Protein AF-A0A7S0IPC8-F1 (afdb_monomer_lite)

Organism: NCBI:txid127549

pLDDT: mean 80.24, std 12.37, range [46.34, 93.12]

Structure (mmCIF, N/CA/C/O backbone):
data_AF-A0A7S0IPC8-F1
#
_entry.id   AF-A0A7S0IPC8-F1
#
loop_
_atom_site.group_PDB
_atom_site.id
_atom_site.type_symbol
_atom_site.label_atom_id
_atom_site.label_alt_id
_atom_site.label_comp_id
_atom_site.label_asym_id
_atom_site.label_entity_id
_atom_site.label_seq_id
_atom_site.pdbx_PDB_ins_code
_atom_site.Cartn_x
_atom_site.Cartn_y
_atom_site.Cartn_z
_atom_site.occupancy
_atom_site.B_iso_or_equiv
_atom_site.auth_seq_id
_atom_site.auth_comp_id
_atom_site.auth_asym_id
_atom_site.auth_atom_id
_atom_site.pdbx_PDB_model_num
ATOM 1 N N . ALA A 1 1 ? 6.820 30.670 -29.527 1.00 46.34 1 ALA A N 1
ATOM 2 C CA . ALA A 1 1 ? 6.120 30.563 -28.233 1.00 46.34 1 ALA A CA 1
ATOM 3 C C . ALA A 1 1 ? 6.178 29.102 -27.793 1.00 46.34 1 ALA A C 1
ATOM 5 O O . ALA A 1 1 ? 5.377 28.301 -28.249 1.00 46.34 1 ALA A O 1
ATOM 6 N N . ASP A 1 2 ? 7.200 28.729 -27.019 1.00 53.38 2 ASP A N 1
ATOM 7 C CA . ASP A 1 2 ? 7.445 27.337 -26.606 1.00 53.38 2 ASP A CA 1
ATOM 8 C C . ASP A 1 2 ? 6.674 27.081 -25.301 1.00 53.38 2 ASP A C 1
ATOM 10 O O . ASP A 1 2 ? 7.176 27.299 -24.196 1.00 53.38 2 ASP A O 1
ATOM 14 N N . LEU A 1 3 ? 5.404 26.695 -25.428 1.00 59.28 3 LEU A N 1
ATOM 15 C CA . LEU A 1 3 ? 4.568 26.238 -24.315 1.00 59.28 3 LEU A CA 1
ATOM 16 C C . LEU A 1 3 ? 5.035 24.846 -23.878 1.00 59.28 3 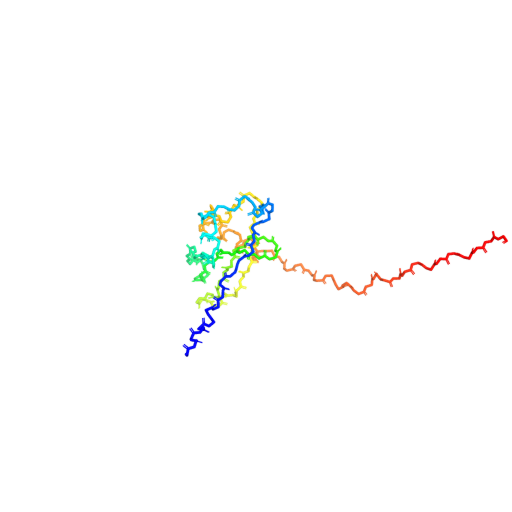LEU A C 1
ATOM 18 O O . LEU A 1 3 ? 4.381 23.832 -24.097 1.00 59.28 3 LEU A O 1
ATOM 22 N N . ARG A 1 4 ? 6.198 24.795 -23.229 1.00 62.81 4 ARG A N 1
ATOM 23 C CA . ARG A 1 4 ? 6.575 23.658 -22.391 1.00 62.81 4 ARG A CA 1
ATOM 24 C C . ARG A 1 4 ? 5.766 23.760 -21.110 1.00 62.81 4 ARG A C 1
ATOM 26 O O . ARG A 1 4 ? 6.288 24.177 -20.076 1.00 62.81 4 ARG A O 1
ATOM 33 N N . GLU A 1 5 ? 4.488 23.398 -21.176 1.00 67.56 5 GLU A N 1
ATOM 34 C CA . GLU A 1 5 ? 3.756 23.023 -19.973 1.00 67.56 5 GLU A CA 1
ATOM 35 C C . GLU A 1 5 ? 4.599 21.968 -19.259 1.00 67.56 5 GLU A C 1
ATOM 37 O O . GLU A 1 5 ? 4.846 20.870 -19.764 1.00 67.56 5 GLU A O 1
ATOM 42 N N . ARG A 1 6 ? 5.145 22.334 -18.098 1.00 69.56 6 ARG A N 1
ATOM 43 C CA . ARG A 1 6 ? 5.910 21.413 -17.265 1.00 69.56 6 ARG A CA 1
ATOM 44 C C . ARG A 1 6 ? 4.922 20.435 -16.651 1.00 69.56 6 ARG A C 1
ATOM 46 O O . ARG A 1 6 ? 4.537 20.598 -15.499 1.00 69.56 6 ARG A O 1
ATOM 53 N N . VAL A 1 7 ? 4.520 19.423 -17.417 1.00 75.19 7 VAL A N 1
ATOM 54 C CA . VAL A 1 7 ? 3.701 18.331 -16.898 1.00 75.19 7 VAL A CA 1
ATOM 55 C C . VAL A 1 7 ? 4.490 17.680 -15.756 1.00 75.19 7 VAL A C 1
ATOM 57 O O . VAL A 1 7 ? 5.607 17.189 -15.981 1.00 75.19 7 VAL A O 1
ATOM 60 N N . PRO A 1 8 ? 3.974 17.705 -14.515 1.00 77.25 8 PRO A N 1
ATOM 61 C CA . PRO A 1 8 ? 4.661 17.102 -13.389 1.00 77.25 8 PRO A CA 1
ATOM 62 C C . PRO A 1 8 ? 4.817 15.602 -13.647 1.00 77.25 8 PRO A C 1
ATOM 64 O O . PRO A 1 8 ? 3.847 14.867 -13.838 1.00 77.25 8 PRO A O 1
ATOM 67 N N . ARG A 1 9 ? 6.070 15.140 -13.685 1.00 82.38 9 ARG A N 1
ATOM 68 C CA . ARG A 1 9 ? 6.386 13.738 -13.967 1.00 82.38 9 ARG A CA 1
ATOM 69 C C . ARG A 1 9 ? 5.944 12.881 -12.787 1.00 82.38 9 ARG A C 1
ATOM 71 O O . ARG A 1 9 ? 6.492 13.014 -11.692 1.00 82.38 9 ARG A O 1
ATOM 78 N N . LYS A 1 10 ? 5.000 11.968 -13.016 1.00 84.56 10 LYS A N 1
ATOM 79 C CA . LYS A 1 10 ? 4.648 10.937 -12.035 1.00 84.56 10 LYS A CA 1
ATOM 80 C C . LYS A 1 10 ? 5.844 10.000 -11.870 1.00 84.56 10 LYS A C 1
ATOM 82 O O . LYS A 1 10 ? 6.401 9.519 -12.851 1.00 84.56 10 LYS A O 1
ATOM 87 N N . ARG A 1 11 ? 6.266 9.784 -10.626 1.00 88.38 11 ARG A N 1
ATOM 88 C CA . ARG A 1 11 ? 7.387 8.906 -10.276 1.00 88.38 11 ARG A CA 1
ATOM 89 C C . ARG A 1 11 ? 6.962 7.982 -9.157 1.00 88.38 11 ARG A C 1
ATOM 91 O O . ARG A 1 11 ? 6.242 8.400 -8.249 1.00 88.38 11 ARG A O 1
ATOM 98 N N . LYS A 1 12 ? 7.432 6.744 -9.219 1.00 88.81 12 LYS A N 1
ATOM 99 C CA . LYS A 1 12 ? 7.210 5.731 -8.193 1.00 88.81 12 LYS A CA 1
ATOM 100 C C . LYS A 1 12 ? 8.513 4.979 -7.950 1.00 88.81 12 LYS A C 1
ATOM 102 O O . LYS A 1 12 ? 9.287 4.826 -8.895 1.00 88.81 12 LYS A O 1
ATOM 107 N N . PRO A 1 13 ? 8.792 4.585 -6.699 1.00 87.31 13 PRO A N 1
ATOM 108 C CA . PRO A 1 13 ? 9.952 3.759 -6.409 1.00 87.31 13 PRO A CA 1
ATOM 109 C C . PRO A 1 13 ? 9.782 2.376 -7.046 1.00 87.31 13 PRO A C 1
ATOM 111 O O . PRO A 1 13 ? 8.656 1.932 -7.275 1.00 87.31 13 PRO A O 1
ATOM 114 N N . LEU A 1 14 ? 10.897 1.701 -7.311 1.00 87.31 14 LEU A N 1
ATOM 115 C CA . LEU A 1 14 ? 10.870 0.295 -7.697 1.00 87.31 14 LEU A CA 1
ATOM 116 C C . LEU A 1 14 ? 10.629 -0.587 -6.461 1.00 87.31 14 LEU A C 1
ATOM 118 O O . LEU A 1 14 ? 11.045 -0.215 -5.355 1.00 87.31 14 LEU A O 1
ATOM 122 N N . PRO A 1 15 ? 9.948 -1.736 -6.615 1.00 83.88 15 PRO A N 1
ATOM 123 C CA . PRO A 1 15 ? 9.850 -2.731 -5.557 1.00 83.88 15 PRO A CA 1
ATOM 124 C C . PRO A 1 15 ? 11.238 -3.219 -5.111 1.00 83.88 15 PRO A C 1
ATOM 126 O O . PRO A 1 15 ? 12.177 -3.241 -5.909 1.00 83.88 15 PRO A O 1
ATOM 129 N N . PRO A 1 16 ? 11.395 -3.622 -3.840 1.00 80.69 16 PRO A N 1
ATOM 130 C CA . PRO A 1 16 ? 12.668 -4.134 -3.353 1.00 80.69 16 PRO A CA 1
ATOM 131 C C . PRO A 1 16 ? 13.060 -5.406 -4.112 1.00 80.69 16 PRO A C 1
ATOM 133 O O . PRO A 1 16 ? 12.259 -6.331 -4.217 1.00 80.69 16 PRO A O 1
ATOM 136 N N . GLY A 1 17 ? 14.300 -5.454 -4.597 1.00 83.25 17 GLY A N 1
ATOM 137 C CA . GLY A 1 17 ? 14.847 -6.610 -5.310 1.00 83.25 17 GLY A CA 1
ATOM 138 C C . GLY A 1 17 ? 14.578 -6.639 -6.815 1.00 83.25 17 GLY A C 1
ATOM 139 O O . GLY A 1 17 ? 15.106 -7.528 -7.461 1.00 83.25 17 GLY A O 1
ATOM 140 N N . VAL A 1 18 ? 13.823 -5.680 -7.365 1.00 84.56 18 VAL A N 1
ATOM 141 C CA . VAL A 1 18 ? 13.596 -5.562 -8.815 1.00 84.56 18 VAL A CA 1
ATOM 142 C C . VAL A 1 18 ? 14.654 -4.645 -9.430 1.00 84.56 18 VAL A C 1
ATOM 144 O O . VAL A 1 18 ? 14.765 -3.475 -9.039 1.00 84.56 18 VAL A O 1
ATOM 147 N N . GLY A 1 19 ? 15.429 -5.180 -10.376 1.00 86.81 19 GLY A N 1
ATOM 148 C CA . GLY A 1 19 ? 16.402 -4.430 -11.179 1.00 86.81 19 GLY A CA 1
ATOM 149 C C . GLY A 1 19 ? 15.726 -3.500 -12.191 1.00 86.81 19 GLY A C 1
ATOM 150 O O . GLY A 1 19 ? 14.579 -3.714 -12.566 1.00 86.81 19 GLY A O 1
ATOM 151 N N . ALA A 1 20 ? 16.407 -2.441 -12.641 1.00 85.50 20 ALA A N 1
ATOM 152 C CA . ALA A 1 20 ? 15.830 -1.504 -13.619 1.00 85.50 20 ALA A CA 1
ATOM 153 C C . ALA A 1 20 ? 15.584 -2.154 -14.995 1.00 85.50 20 ALA A C 1
ATOM 155 O O . ALA A 1 20 ? 14.695 -1.737 -15.731 1.00 85.50 20 ALA A O 1
ATOM 156 N N . ASP A 1 21 ? 16.376 -3.168 -15.313 1.00 89.88 21 ASP A N 1
ATOM 157 C CA . ASP A 1 21 ? 16.329 -4.022 -16.496 1.00 89.88 21 ASP A CA 1
ATOM 158 C C . ASP A 1 21 ? 15.202 -5.063 -16.450 1.00 89.88 21 ASP A C 1
ATOM 160 O O . ASP A 1 21 ? 14.709 -5.485 -17.492 1.00 89.88 21 ASP A O 1
ATOM 164 N N . GLU A 1 22 ? 14.732 -5.417 -15.254 1.00 88.19 22 GLU A N 1
ATOM 165 C CA . GLU A 1 22 ? 13.607 -6.337 -15.047 1.00 88.19 22 GLU A CA 1
ATOM 166 C C . GLU A 1 22 ? 12.240 -5.636 -15.173 1.00 88.19 22 GLU A C 1
ATOM 168 O O . GLU A 1 22 ? 11.189 -6.275 -15.091 1.00 88.19 22 GLU A O 1
ATOM 173 N N . VAL A 1 23 ? 12.227 -4.309 -15.354 1.00 88.38 23 VAL A N 1
ATOM 174 C CA . VAL A 1 23 ? 10.994 -3.520 -15.442 1.00 88.38 23 VAL A CA 1
ATOM 175 C C . VAL A 1 23 ? 10.442 -3.506 -16.860 1.00 88.38 23 VAL A C 1
ATOM 177 O O . VAL A 1 23 ? 10.916 -2.771 -17.725 1.00 88.38 23 VAL A O 1
ATOM 180 N N . ASP A 1 24 ? 9.362 -4.256 -17.067 1.00 90.81 24 ASP A N 1
ATOM 181 C CA . ASP A 1 24 ? 8.571 -4.197 -18.290 1.00 90.81 24 ASP A CA 1
ATOM 182 C C . ASP A 1 24 ? 7.531 -3.055 -18.274 1.00 90.81 24 ASP A C 1
ATOM 184 O O . ASP A 1 24 ? 7.250 -2.404 -17.257 1.00 90.81 24 ASP A O 1
ATOM 188 N N . LEU A 1 25 ? 6.936 -2.794 -19.443 1.00 91.50 25 LEU A N 1
ATOM 189 C CA . LEU A 1 25 ? 5.918 -1.753 -19.611 1.00 91.50 25 LEU A CA 1
ATOM 190 C C . LEU A 1 25 ? 4.687 -2.002 -18.723 1.00 91.50 25 LEU A C 1
ATOM 192 O O . LEU A 1 25 ? 4.111 -1.055 -18.182 1.00 91.50 25 LEU A O 1
ATOM 196 N N . ALA A 1 26 ? 4.291 -3.266 -18.563 1.00 89.25 26 ALA A N 1
ATOM 197 C CA . ALA A 1 26 ? 3.124 -3.648 -17.780 1.00 89.25 26 ALA A CA 1
ATOM 198 C C . ALA A 1 26 ? 3.324 -3.324 -16.292 1.00 89.25 26 ALA A C 1
ATOM 200 O O . ALA A 1 26 ? 2.479 -2.673 -15.672 1.00 89.25 26 ALA A O 1
ATOM 201 N N . MET A 1 27 ? 4.463 -3.704 -15.717 1.00 88.12 27 MET A N 1
ATOM 202 C CA . MET A 1 27 ? 4.835 -3.390 -14.344 1.00 88.12 27 MET A CA 1
ATOM 203 C C . MET A 1 27 ? 5.007 -1.885 -14.145 1.00 88.12 27 MET A C 1
ATOM 205 O O . MET A 1 27 ? 4.489 -1.347 -13.164 1.00 88.12 27 MET A O 1
ATOM 209 N N . ALA A 1 28 ? 5.649 -1.180 -15.082 1.00 89.75 28 ALA A N 1
ATOM 210 C CA . ALA A 1 28 ? 5.800 0.273 -15.010 1.00 89.75 28 ALA A CA 1
ATOM 211 C C . ALA A 1 28 ? 4.441 0.994 -14.948 1.00 89.75 28 ALA A C 1
ATOM 213 O O . ALA A 1 28 ? 4.232 1.853 -14.085 1.00 89.75 28 ALA A O 1
ATOM 214 N N . ALA A 1 29 ? 3.492 0.608 -15.806 1.00 90.12 29 ALA A N 1
ATOM 215 C CA . ALA A 1 29 ? 2.142 1.163 -15.800 1.00 90.12 29 ALA A CA 1
ATOM 216 C C . ALA A 1 29 ? 1.428 0.905 -14.463 1.00 90.12 29 ALA A C 1
ATOM 218 O O . ALA A 1 29 ? 0.861 1.827 -13.872 1.00 90.12 29 ALA A O 1
ATOM 219 N N . ARG A 1 30 ? 1.518 -0.323 -13.932 1.00 88.00 30 ARG A N 1
ATOM 220 C CA . ARG A 1 30 ? 0.916 -0.681 -12.637 1.00 88.00 30 ARG A CA 1
ATOM 221 C C . ARG A 1 30 ? 1.511 0.113 -11.478 1.00 88.00 30 ARG A C 1
ATOM 223 O O . ARG A 1 30 ? 0.764 0.582 -10.622 1.00 88.00 30 ARG A O 1
ATOM 230 N N . LEU A 1 31 ? 2.832 0.294 -11.451 1.00 89.38 31 LEU A N 1
ATOM 231 C CA . LEU A 1 31 ? 3.502 1.087 -10.420 1.00 89.38 31 LEU A CA 1
ATOM 232 C C . LEU A 1 31 ? 3.026 2.541 -10.461 1.00 89.38 31 LEU A C 1
ATOM 234 O O . LEU A 1 31 ? 2.652 3.087 -9.423 1.00 89.38 31 LEU A O 1
ATOM 238 N N . LEU A 1 32 ? 2.981 3.152 -11.650 1.00 89.50 32 LEU A N 1
ATOM 239 C CA . LEU A 1 32 ? 2.551 4.542 -11.839 1.00 89.50 32 LEU A CA 1
ATOM 240 C C . LEU A 1 32 ? 1.094 4.802 -11.429 1.00 89.50 32 LEU A C 1
ATOM 242 O O . LEU A 1 32 ? 0.785 5.930 -11.037 1.00 89.50 32 LEU A O 1
ATOM 246 N N . SER A 1 33 ? 0.238 3.777 -11.450 1.00 87.75 33 SER A N 1
ATOM 247 C CA . SER A 1 33 ? -1.156 3.856 -10.994 1.00 87.75 33 SER A CA 1
ATOM 248 C C . SER A 1 33 ? -1.336 3.821 -9.473 1.00 87.75 33 SER A C 1
ATOM 250 O O . SER A 1 33 ? -2.439 4.056 -8.991 1.00 87.75 33 SER A O 1
ATOM 252 N N . LEU A 1 34 ? -0.284 3.561 -8.689 1.00 88.62 34 LEU A N 1
ATOM 253 C CA . LEU A 1 34 ? -0.382 3.582 -7.227 1.00 88.62 34 LEU A CA 1
ATOM 254 C C . LEU A 1 34 ? -0.690 4.999 -6.696 1.00 88.62 34 LEU A C 1
ATOM 256 O O . LEU A 1 34 ? -0.163 5.984 -7.227 1.00 88.62 34 LEU A O 1
ATOM 260 N N . PRO A 1 35 ? -1.397 5.142 -5.561 1.00 86.31 35 PRO A N 1
ATOM 261 C CA . PRO A 1 35 ? -1.888 4.081 -4.677 1.00 86.31 35 PRO A CA 1
ATOM 262 C C . PRO A 1 35 ? -3.134 3.366 -5.220 1.00 86.31 35 PRO A C 1
ATOM 264 O O . PRO A 1 35 ? -4.050 4.013 -5.717 1.00 86.31 35 PRO A O 1
ATOM 267 N N . ALA A 1 36 ? -3.173 2.037 -5.099 1.00 87.62 36 ALA A N 1
ATOM 268 C CA . ALA A 1 36 ? -4.327 1.239 -5.511 1.00 87.62 36 ALA A CA 1
ATOM 269 C C . ALA A 1 36 ? -5.377 1.210 -4.391 1.00 87.62 36 ALA A C 1
ATOM 271 O O . ALA A 1 36 ? -5.041 0.945 -3.238 1.00 87.62 36 ALA A O 1
ATOM 272 N N . ARG A 1 37 ? -6.640 1.484 -4.724 1.00 90.88 37 ARG A N 1
ATOM 273 C CA . ARG A 1 37 ? -7.763 1.442 -3.777 1.00 90.88 37 ARG A CA 1
ATOM 274 C C . ARG A 1 37 ? -8.277 0.007 -3.652 1.00 90.88 37 ARG A C 1
ATOM 276 O O . ARG A 1 37 ? -8.577 -0.609 -4.670 1.00 90.88 37 ARG A O 1
ATOM 283 N N . LEU A 1 38 ? -8.369 -0.505 -2.424 1.00 89.06 38 LEU A N 1
ATOM 284 C CA . LEU A 1 38 ? -8.900 -1.842 -2.123 1.00 89.06 38 LEU A CA 1
ATOM 285 C C . LEU A 1 38 ? -10.374 -1.814 -1.699 1.00 89.06 38 LEU A C 1
ATOM 287 O O . LEU A 1 38 ? -11.097 -2.763 -1.981 1.00 89.06 38 LEU A O 1
ATOM 291 N N . GLY A 1 39 ? -10.812 -0.740 -1.039 1.00 89.81 39 GLY A N 1
ATOM 292 C CA . GLY A 1 39 ? -12.178 -0.577 -0.533 1.00 89.81 39 GLY A CA 1
ATOM 293 C C . GLY A 1 39 ? -12.213 -0.134 0.927 1.00 89.81 39 GLY A C 1
ATOM 294 O O . GLY A 1 39 ? -11.171 0.114 1.533 1.00 89.81 39 GLY A O 1
ATOM 295 N N . ALA A 1 40 ? -13.410 -0.037 1.498 1.00 90.50 40 ALA A N 1
ATOM 296 C CA . ALA A 1 40 ? -13.600 0.411 2.873 1.00 90.50 40 ALA A CA 1
ATOM 297 C C . ALA A 1 40 ? -13.383 -0.714 3.898 1.00 90.50 40 ALA A C 1
ATOM 299 O O . ALA A 1 40 ? -13.715 -1.877 3.669 1.00 90.50 40 ALA A O 1
ATOM 300 N N . HIS A 1 41 ? -12.852 -0.352 5.063 1.00 88.38 41 HIS A N 1
ATOM 301 C CA . HIS A 1 41 ? -12.703 -1.250 6.199 1.00 88.38 41 HIS A CA 1
ATOM 302 C C . HIS A 1 41 ? -14.075 -1.530 6.842 1.00 88.38 41 HIS A C 1
ATOM 304 O O . HIS A 1 41 ? -14.733 -0.583 7.275 1.00 88.38 41 HIS A O 1
ATOM 310 N N . PRO A 1 42 ? -14.485 -2.799 7.029 1.00 87.88 42 PRO A N 1
ATOM 311 C CA . PRO A 1 42 ? -15.851 -3.150 7.437 1.00 87.88 42 PRO A CA 1
ATOM 312 C C . PRO A 1 42 ? -16.256 -2.609 8.817 1.00 87.88 42 PRO A C 1
ATOM 314 O O . PRO A 1 42 ? -17.418 -2.298 9.037 1.00 87.88 42 PRO A O 1
ATOM 317 N N . ARG A 1 43 ? -15.301 -2.484 9.751 1.00 84.69 43 ARG A N 1
ATOM 318 C CA . ARG A 1 43 ? -15.536 -1.939 11.106 1.00 84.69 43 ARG A CA 1
ATOM 319 C C . ARG A 1 43 ? -15.249 -0.454 11.306 1.00 84.69 43 ARG A C 1
ATOM 321 O O . ARG A 1 43 ? -15.765 0.115 12.252 1.00 84.69 43 ARG A O 1
ATOM 328 N N . LEU A 1 44 ? -14.339 0.119 10.520 1.00 83.06 44 LEU A N 1
ATOM 329 C CA . LEU A 1 44 ? -13.807 1.469 10.760 1.00 83.06 44 LEU A CA 1
ATOM 330 C C . LEU A 1 44 ? -14.309 2.467 9.712 1.00 83.06 44 LEU A C 1
ATOM 332 O O . LEU A 1 44 ? -14.030 3.656 9.821 1.00 83.06 44 LEU A O 1
ATOM 336 N N . GLY A 1 45 ? -14.947 1.978 8.643 1.00 83.94 45 GLY A N 1
ATOM 337 C CA . GLY A 1 45 ? -15.486 2.773 7.541 1.00 83.94 45 GLY A CA 1
ATOM 338 C C . GLY A 1 45 ? -14.445 3.476 6.661 1.00 83.94 45 GLY A C 1
ATOM 339 O O . GLY A 1 45 ? -14.796 3.967 5.595 1.00 83.94 45 GLY A O 1
ATOM 340 N N . GLY A 1 46 ? -13.175 3.541 7.072 1.00 87.62 46 GLY A N 1
ATOM 341 C CA . GLY A 1 46 ? -12.109 4.207 6.321 1.00 87.62 46 GLY A CA 1
ATOM 342 C C . GLY A 1 46 ? -11.671 3.435 5.076 1.00 87.62 46 GLY A C 1
ATOM 343 O O . GLY A 1 46 ? -11.718 2.206 5.039 1.00 87.62 46 GLY A O 1
ATOM 344 N N . GLU A 1 47 ? -11.209 4.159 4.060 1.00 91.31 47 GLU A N 1
ATOM 345 C CA . GLU A 1 47 ? -10.727 3.583 2.801 1.00 91.31 47 GLU A CA 1
ATOM 346 C C . GLU A 1 47 ? -9.328 2.976 2.949 1.00 91.31 47 GLU A C 1
ATOM 348 O O . GLU A 1 47 ? -8.419 3.580 3.523 1.00 91.31 47 GLU A O 1
ATOM 353 N N . LEU A 1 48 ? -9.137 1.779 2.393 1.00 91.44 48 LEU A N 1
ATOM 354 C CA . LEU A 1 48 ? -7.869 1.060 2.367 1.00 91.44 48 LEU A CA 1
ATOM 355 C C . LEU A 1 48 ? -7.158 1.254 1.029 1.00 91.44 48 LEU A C 1
ATOM 357 O O . LEU A 1 48 ? -7.683 0.966 -0.050 1.00 91.44 48 LEU A O 1
ATOM 361 N N . HIS A 1 49 ? -5.916 1.713 1.123 1.00 92.25 49 HIS A N 1
ATOM 362 C CA . HIS A 1 49 ? -5.041 2.032 0.007 1.00 92.25 49 HIS A CA 1
ATOM 363 C C . HIS A 1 49 ? -3.756 1.204 0.079 1.00 92.25 49 HIS A C 1
ATOM 365 O O . HIS A 1 49 ? -3.102 1.133 1.120 1.00 92.25 49 HIS A O 1
ATOM 371 N N . LEU A 1 50 ? -3.343 0.637 -1.050 1.00 91.81 50 LEU A N 1
ATOM 372 C CA . LEU A 1 50 ? -2.043 -0.001 -1.230 1.00 91.81 50 LEU A CA 1
ATOM 373 C C . LEU A 1 50 ? -1.047 0.971 -1.845 1.00 91.81 50 LEU A C 1
ATOM 375 O O . LEU A 1 50 ? -1.307 1.596 -2.875 1.00 91.81 50 LEU A O 1
ATOM 379 N N . GLY A 1 51 ? 0.129 1.063 -1.238 1.00 90.44 51 GLY A N 1
ATOM 380 C CA . GLY A 1 51 ? 1.211 1.908 -1.719 1.00 90.44 51 GLY A CA 1
ATOM 381 C C . GLY A 1 51 ? 2.574 1.254 -1.578 1.00 90.44 51 GLY A C 1
ATOM 382 O O . GLY A 1 51 ? 2.735 0.202 -0.962 1.00 90.44 51 GLY A O 1
ATOM 383 N N . LEU A 1 52 ? 3.575 1.914 -2.153 1.00 89.56 52 LEU A N 1
ATOM 384 C CA . LEU A 1 52 ? 4.973 1.517 -2.067 1.00 89.56 52 LEU A CA 1
ATOM 385 C C . LEU A 1 52 ? 5.779 2.661 -1.448 1.00 89.56 52 LEU A C 1
ATOM 387 O O . LEU A 1 52 ? 5.755 3.784 -1.954 1.00 89.56 52 LEU A O 1
ATOM 391 N N . GLY A 1 53 ? 6.452 2.384 -0.331 1.00 86.69 53 GLY A N 1
ATOM 392 C CA . GLY A 1 53 ? 7.216 3.368 0.437 1.00 86.69 53 GLY A CA 1
ATOM 393 C C . GLY A 1 53 ? 8.647 2.916 0.724 1.00 86.69 53 GLY A C 1
ATOM 394 O O . GLY A 1 53 ? 9.097 1.879 0.244 1.00 86.69 53 GLY A O 1
ATOM 395 N N . ARG A 1 54 ? 9.363 3.680 1.564 1.00 82.94 54 ARG A N 1
ATOM 396 C CA . ARG A 1 54 ? 10.775 3.427 1.928 1.00 82.94 54 ARG A CA 1
ATOM 397 C C . ARG A 1 54 ? 11.044 2.000 2.418 1.00 82.94 54 ARG A C 1
ATOM 399 O O . ARG A 1 54 ? 12.120 1.469 2.187 1.00 82.94 54 ARG A O 1
ATOM 406 N N . PHE A 1 55 ? 10.088 1.416 3.136 1.00 83.19 55 PHE A N 1
ATOM 407 C CA . PHE A 1 55 ? 10.221 0.096 3.756 1.00 83.19 55 PHE A CA 1
ATOM 408 C C . PHE A 1 55 ? 9.577 -1.028 2.933 1.00 83.19 55 PHE A C 1
ATOM 410 O O . PHE A 1 55 ? 9.436 -2.140 3.433 1.00 83.19 55 PHE A O 1
ATOM 417 N N . GLY A 1 56 ? 9.170 -0.740 1.696 1.00 85.44 56 GLY A N 1
ATOM 418 C CA . GLY A 1 56 ? 8.427 -1.659 0.843 1.00 85.44 56 GLY A CA 1
ATOM 419 C C . GLY A 1 56 ? 6.934 -1.347 0.800 1.00 85.44 56 GLY A C 1
ATOM 420 O O . GLY A 1 56 ? 6.497 -0.226 1.090 1.00 85.44 56 GLY A O 1
ATOM 421 N N . ALA A 1 57 ? 6.159 -2.334 0.357 1.00 90.94 57 ALA A N 1
ATOM 422 C CA . ALA A 1 57 ? 4.726 -2.190 0.170 1.00 90.94 57 ALA A CA 1
ATOM 423 C C . ALA A 1 57 ? 4.005 -2.028 1.518 1.00 90.94 57 ALA A C 1
ATOM 425 O O . ALA A 1 57 ? 4.370 -2.645 2.524 1.00 90.94 57 ALA A O 1
ATOM 426 N N . TYR A 1 58 ? 2.974 -1.191 1.540 1.00 91.75 58 TYR A N 1
ATOM 427 C CA . TYR A 1 58 ? 2.164 -0.939 2.727 1.00 91.75 58 TYR A CA 1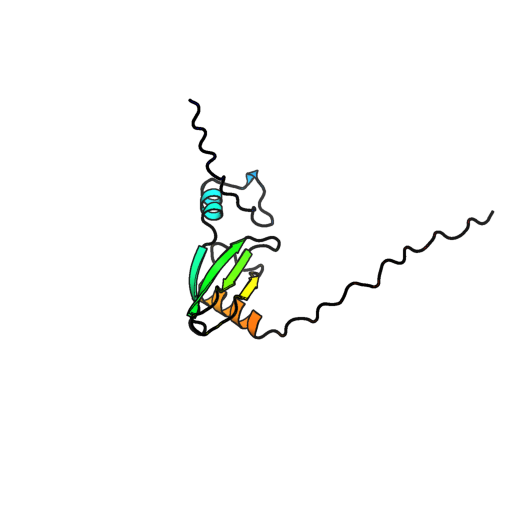
ATOM 428 C C . TYR A 1 58 ? 0.674 -0.828 2.388 1.00 91.75 58 TYR A C 1
ATOM 430 O O . TYR A 1 58 ? 0.304 -0.426 1.285 1.00 91.75 58 TYR A O 1
ATOM 438 N N . VAL A 1 59 ? -0.158 -1.148 3.376 1.00 93.12 59 VAL A N 1
ATOM 439 C CA . VAL A 1 59 ? -1.579 -0.808 3.433 1.00 93.12 59 VAL A CA 1
ATOM 440 C C . VAL A 1 59 ? -1.723 0.438 4.293 1.00 93.12 59 VAL A C 1
ATOM 442 O O . VAL A 1 59 ? -1.137 0.529 5.377 1.00 93.12 59 VAL 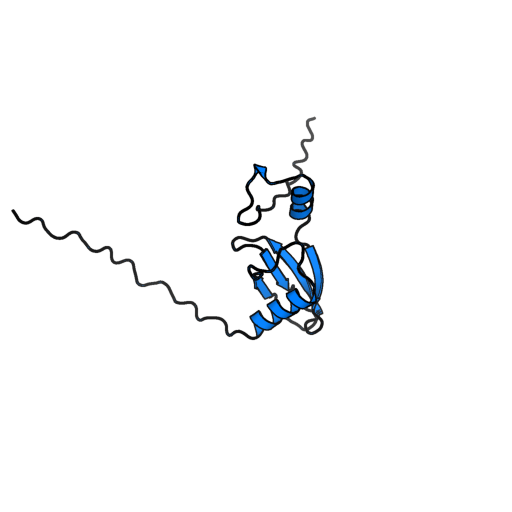A O 1
ATOM 445 N N . ARG A 1 60 ? -2.508 1.398 3.828 1.00 92.31 60 ARG A N 1
ATOM 446 C CA . ARG A 1 60 ? -2.897 2.584 4.579 1.00 92.31 60 ARG A CA 1
ATOM 447 C C . ARG A 1 60 ? -4.414 2.628 4.675 1.00 92.31 60 ARG A C 1
ATOM 449 O O . ARG A 1 60 ? -5.081 2.565 3.654 1.00 92.31 60 ARG A O 1
ATOM 456 N N . LEU A 1 61 ? -4.915 2.739 5.894 1.00 91.75 61 LEU A N 1
ATOM 457 C CA . LEU A 1 61 ? -6.280 3.134 6.191 1.00 91.75 61 LEU A CA 1
ATOM 458 C C . LEU A 1 61 ? -6.306 4.660 6.269 1.00 91.75 61 LEU A C 1
ATOM 460 O O . LEU A 1 61 ? -5.594 5.242 7.093 1.00 91.75 61 LEU A O 1
ATOM 464 N N . ASP A 1 62 ? -7.083 5.294 5.402 1.00 87.69 62 ASP A N 1
ATOM 465 C CA . ASP A 1 62 ? -7.425 6.703 5.551 1.00 87.69 62 ASP A CA 1
ATOM 466 C C . ASP A 1 62 ? -8.496 6.868 6.636 1.00 87.69 62 ASP A C 1
ATOM 468 O O . ASP A 1 62 ? -9.257 5.940 6.912 1.00 87.69 62 ASP A O 1
ATOM 472 N N . GLY A 1 63 ? -8.499 8.027 7.303 1.00 77.19 63 GLY A N 1
ATOM 473 C CA . GLY A 1 63 ? -9.357 8.265 8.464 1.00 77.19 63 GLY A CA 1
ATOM 474 C C . GLY A 1 63 ? -10.826 7.962 8.161 1.00 77.19 63 GLY A C 1
ATOM 475 O O . GLY A 1 63 ? -11.348 8.381 7.128 1.00 77.19 63 GLY A O 1
ATOM 476 N N . GLY A 1 64 ? -11.457 7.180 9.035 1.00 70.50 64 GLY A N 1
ATOM 477 C CA . GLY A 1 64 ? -12.815 6.675 8.841 1.00 70.50 64 GLY A CA 1
ATOM 478 C C . GLY A 1 64 ? -13.896 7.631 9.339 1.00 70.50 64 GLY A C 1
ATOM 479 O O . GLY A 1 64 ? -13.629 8.503 10.167 1.00 70.50 64 GLY A O 1
ATOM 480 N N . ALA A 1 65 ? -15.130 7.429 8.868 1.00 61.59 65 ALA A N 1
ATOM 481 C CA . ALA A 1 65 ? -16.303 8.203 9.290 1.00 61.59 65 ALA A CA 1
ATOM 482 C C . ALA A 1 65 ? -16.553 8.130 10.810 1.00 61.59 65 ALA A C 1
ATOM 484 O O . ALA A 1 65 ? -17.026 9.097 11.399 1.00 61.59 65 ALA A O 1
ATOM 485 N N . ASP A 1 66 ? -16.144 7.031 11.450 1.00 63.25 66 ASP A N 1
ATOM 486 C CA . ASP A 1 66 ? -16.285 6.801 12.894 1.00 63.25 66 ASP A CA 1
ATOM 487 C C . ASP A 1 66 ? -15.155 7.433 13.736 1.00 63.25 66 ASP A C 1
ATOM 489 O O . ASP A 1 66 ? -14.941 7.064 14.889 1.00 63.25 66 ASP A O 1
ATOM 493 N N . GLY A 1 67 ? -14.379 8.361 13.163 1.00 66.31 67 GLY A N 1
ATOM 494 C CA . GLY A 1 67 ? -13.249 9.002 13.846 1.00 66.31 67 GLY A CA 1
ATOM 495 C C . GLY A 1 67 ? -12.002 8.119 13.952 1.00 66.31 67 GLY A C 1
ATOM 496 O O . GLY A 1 67 ? -11.104 8.403 14.744 1.00 66.31 67 GLY A O 1
ATOM 497 N N . ALA A 1 68 ? -11.925 7.046 13.159 1.00 72.88 68 ALA A N 1
ATOM 498 C CA . ALA A 1 68 ? -10.758 6.174 13.115 1.00 72.88 68 ALA A CA 1
ATOM 499 C C . ALA A 1 68 ? -9.520 6.947 12.625 1.00 72.88 68 ALA A C 1
ATOM 501 O O . ALA A 1 68 ? -9.554 7.573 11.564 1.00 72.88 68 ALA A O 1
ATOM 502 N N . GLU A 1 69 ? -8.416 6.886 13.378 1.00 81.25 69 GLU A N 1
ATOM 503 C CA . GLU A 1 69 ? -7.148 7.500 12.972 1.00 81.25 69 GLU A CA 1
ATOM 504 C C . GLU A 1 69 ? -6.595 6.854 11.693 1.00 81.25 69 GLU A C 1
ATOM 506 O O . GLU A 1 69 ? -6.769 5.659 11.443 1.00 81.25 69 GLU A O 1
ATOM 511 N N . ALA A 1 70 ? -5.857 7.637 10.901 1.00 87.56 70 ALA A N 1
ATOM 512 C CA . ALA A 1 70 ? -5.140 7.106 9.750 1.00 87.56 70 ALA A CA 1
ATOM 513 C C . ALA A 1 70 ? -4.036 6.142 10.212 1.00 87.56 70 ALA A C 1
ATOM 515 O O . ALA A 1 70 ? -3.112 6.515 10.942 1.00 87.56 70 ALA A O 1
ATOM 516 N N . VAL A 1 71 ? -4.105 4.892 9.759 1.00 89.44 71 VAL A N 1
ATOM 517 C CA . VAL A 1 71 ? -3.202 3.819 10.194 1.00 89.44 71 VAL A CA 1
ATOM 518 C C . VAL A 1 71 ? -2.461 3.272 8.992 1.00 89.44 71 VAL A C 1
ATOM 520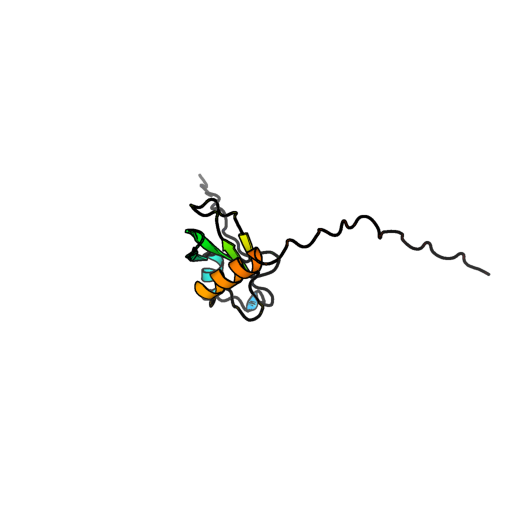 O O . VAL A 1 71 ? -3.029 3.041 7.933 1.00 89.44 71 VAL A O 1
ATOM 523 N N . THR A 1 72 ? -1.163 3.035 9.148 1.00 91.19 72 THR A N 1
ATOM 524 C CA . THR A 1 72 ? -0.345 2.397 8.113 1.00 91.19 72 THR A CA 1
ATOM 525 C C . THR A 1 72 ? 0.270 1.108 8.644 1.00 91.19 72 THR A C 1
ATOM 527 O O . THR A 1 72 ? 0.918 1.091 9.698 1.00 91.19 72 THR A O 1
ATOM 530 N N . ALA A 1 73 ? 0.096 0.029 7.886 1.00 91.38 73 ALA A N 1
ATOM 531 C CA . ALA A 1 73 ? 0.666 -1.281 8.148 1.00 91.38 73 ALA A CA 1
ATOM 532 C C . ALA A 1 73 ? 1.533 -1.725 6.964 1.00 91.38 73 ALA A C 1
ATOM 534 O O . ALA A 1 73 ? 1.134 -1.645 5.808 1.00 91.38 73 ALA A O 1
ATOM 535 N N . SER A 1 74 ? 2.743 -2.200 7.246 1.00 90.12 74 SER A N 1
ATOM 536 C CA . SER A 1 74 ? 3.617 -2.784 6.224 1.00 90.12 74 SER A CA 1
ATOM 537 C C . SER A 1 74 ? 3.102 -4.158 5.798 1.00 90.12 74 SER A C 1
ATOM 539 O O . SER A 1 74 ? 2.662 -4.935 6.651 1.00 90.12 74 SER A O 1
ATOM 541 N N . LEU A 1 75 ? 3.209 -4.477 4.505 1.00 89.19 75 LEU A N 1
ATOM 542 C CA . LEU A 1 75 ? 2.925 -5.823 4.012 1.00 89.19 75 LEU A CA 1
ATOM 543 C C . LEU A 1 75 ? 3.955 -6.819 4.564 1.00 89.19 75 LEU A C 1
ATOM 545 O O . LEU A 1 75 ? 5.116 -6.487 4.818 1.00 89.19 75 LEU A O 1
ATOM 549 N N . SER A 1 76 ? 3.509 -8.059 4.764 1.00 80.31 76 SER A N 1
ATOM 550 C CA . SER A 1 76 ? 4.401 -9.172 5.108 1.00 80.31 76 SER A CA 1
ATOM 551 C C . SER A 1 76 ? 5.147 -9.642 3.856 1.00 80.31 76 SER A C 1
ATOM 553 O O . SER A 1 76 ? 4.645 -9.472 2.753 1.00 80.31 76 SER A O 1
ATOM 555 N N . ARG A 1 77 ? 6.318 -10.277 4.012 1.00 73.38 77 ARG A N 1
ATOM 556 C CA . ARG A 1 77 ? 7.150 -10.733 2.874 1.00 73.38 77 ARG A CA 1
ATOM 557 C C . ARG A 1 77 ? 6.428 -11.677 1.904 1.00 73.38 77 ARG A C 1
ATOM 559 O O . ARG A 1 77 ? 6.804 -11.746 0.745 1.00 73.38 77 ARG A O 1
ATOM 566 N N . ASN A 1 78 ? 5.402 -12.374 2.384 1.00 74.50 78 ASN A N 1
ATOM 567 C CA . ASN A 1 78 ? 4.624 -13.333 1.601 1.00 74.50 78 ASN A CA 1
ATOM 568 C C . ASN A 1 78 ? 3.541 -12.657 0.742 1.00 74.50 78 ASN A C 1
ATOM 570 O O . ASN A 1 78 ? 2.956 -13.304 -0.117 1.00 74.50 78 ASN A O 1
ATOM 574 N N . LEU A 1 79 ? 3.248 -11.378 0.995 1.00 77.75 79 LEU A N 1
ATOM 575 C CA . LEU A 1 79 ? 2.201 -10.627 0.314 1.00 77.75 79 LEU A CA 1
ATOM 576 C C . LEU A 1 79 ? 2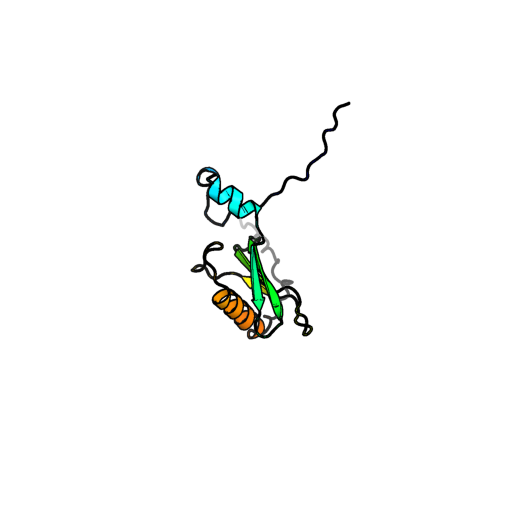.831 -9.688 -0.713 1.00 77.75 79 LEU A C 1
ATOM 578 O O . LEU A 1 79 ? 3.611 -8.798 -0.370 1.00 77.75 79 LEU A O 1
ATOM 582 N N . SER A 1 80 ? 2.475 -9.889 -1.980 1.00 79.06 80 SER A N 1
ATOM 583 C CA . SER A 1 80 ? 2.894 -9.020 -3.079 1.00 79.06 80 SER A CA 1
ATOM 584 C C . SER A 1 80 ? 1.939 -7.843 -3.215 1.00 79.06 80 SER A C 1
ATOM 586 O O . SER A 1 80 ? 0.727 -8.021 -3.131 1.00 79.06 80 SER A O 1
ATOM 588 N N . LEU A 1 81 ? 2.478 -6.659 -3.522 1.00 78.81 81 LEU A N 1
ATOM 589 C CA . LEU A 1 81 ? 1.723 -5.426 -3.784 1.00 78.81 81 LEU A CA 1
ATOM 590 C C . LEU A 1 81 ? 0.552 -5.625 -4.764 1.00 78.81 81 LEU A C 1
ATOM 592 O O . LEU A 1 81 ? -0.437 -4.905 -4.698 1.00 78.81 81 LEU A O 1
ATOM 596 N N . PHE A 1 82 ? 0.679 -6.588 -5.674 1.00 80.94 82 PHE A N 1
ATOM 597 C CA . PHE A 1 82 ? -0.276 -6.844 -6.745 1.00 80.94 82 PHE A CA 1
ATOM 598 C C . PHE A 1 82 ? -1.344 -7.891 -6.422 1.00 80.94 82 PHE A C 1
ATOM 600 O O . PHE A 1 82 ? -2.317 -7.969 -7.167 1.00 80.94 82 PHE A O 1
ATOM 607 N N . ASN A 1 83 ? -1.164 -8.669 -5.351 1.00 83.50 83 ASN A N 1
ATOM 608 C CA . ASN A 1 83 ? -2.000 -9.832 -5.036 1.00 83.50 83 ASN A CA 1
ATOM 609 C C . ASN A 1 83 ? -2.681 -9.728 -3.662 1.00 83.50 83 ASN A C 1
ATOM 611 O O . ASN A 1 83 ? -3.282 -10.698 -3.220 1.00 83.50 83 ASN A O 1
ATOM 615 N N . VAL A 1 84 ? -2.569 -8.589 -2.972 1.00 87.94 84 VAL A N 1
ATOM 616 C CA . VAL A 1 84 ? -3.216 -8.403 -1.666 1.00 87.94 84 VAL A CA 1
ATOM 617 C C . VAL A 1 84 ? -4.715 -8.210 -1.829 1.00 87.94 84 VAL A C 1
ATOM 619 O O . VAL A 1 84 ? -5.164 -7.359 -2.599 1.00 87.94 84 VAL A O 1
ATOM 622 N N . THR A 1 85 ? -5.471 -8.973 -1.051 1.00 90.75 85 THR A N 1
ATOM 623 C CA . THR A 1 85 ? -6.931 -8.891 -0.958 1.00 90.75 85 THR A CA 1
ATOM 624 C C . THR A 1 85 ? -7.385 -7.897 0.116 1.00 90.75 85 THR A C 1
ATOM 626 O O . THR A 1 85 ? -6.611 -7.488 0.989 1.00 90.75 85 THR A O 1
ATOM 629 N N . LEU A 1 86 ? -8.662 -7.500 0.070 1.00 90.44 86 LEU A N 1
ATOM 630 C CA . LEU A 1 86 ? -9.254 -6.616 1.077 1.00 90.44 86 LEU A CA 1
ATOM 631 C C . LEU A 1 86 ? -9.190 -7.238 2.481 1.00 90.44 86 LEU A C 1
ATOM 633 O O . LEU A 1 86 ? -8.790 -6.557 3.423 1.00 90.44 86 LEU A O 1
ATOM 637 N N . ASP A 1 87 ? -9.504 -8.527 2.614 1.00 91.44 87 ASP A N 1
ATOM 638 C CA . ASP A 1 87 ? -9.504 -9.232 3.902 1.00 91.44 87 ASP A CA 1
ATOM 639 C C . ASP A 1 87 ? -8.108 -9.282 4.537 1.00 91.44 87 ASP A C 1
ATOM 641 O O . ASP A 1 87 ? -7.938 -9.019 5.729 1.00 91.44 87 ASP A O 1
ATOM 645 N N . GLU A 1 88 ? -7.072 -9.541 3.735 1.00 91.44 88 GLU A N 1
ATOM 646 C CA . GLU A 1 88 ? -5.682 -9.503 4.199 1.00 91.44 88 GLU A CA 1
ATOM 647 C C . GLU A 1 88 ? -5.265 -8.092 4.625 1.00 91.44 88 GLU A C 1
ATOM 649 O O . GLU A 1 88 ? -4.568 -7.917 5.630 1.00 91.44 88 GLU A O 1
ATOM 654 N N . ALA A 1 89 ? -5.697 -7.071 3.882 1.00 91.06 89 ALA A N 1
ATOM 655 C CA . ALA A 1 89 ? -5.425 -5.679 4.210 1.00 91.06 89 ALA A CA 1
ATOM 656 C C . ALA A 1 89 ? -6.091 -5.263 5.532 1.00 91.06 89 ALA A C 1
ATOM 658 O O . ALA A 1 89 ? -5.437 -4.642 6.375 1.00 91.06 89 ALA A O 1
ATOM 659 N N . VAL A 1 90 ? -7.347 -5.666 5.743 1.00 91.75 90 VAL A N 1
ATOM 660 C CA . VAL A 1 90 ? -8.085 -5.490 7.002 1.00 91.75 90 VAL A CA 1
ATOM 661 C C . VAL A 1 90 ? -7.341 -6.170 8.149 1.00 91.75 90 VAL A C 1
ATOM 663 O O . VAL A 1 90 ? -6.991 -5.511 9.130 1.00 91.75 90 VAL A O 1
ATOM 666 N N . ALA A 1 91 ? -6.979 -7.447 7.994 1.00 91.44 91 ALA A N 1
ATOM 667 C CA . ALA A 1 91 ? -6.266 -8.201 9.022 1.00 91.44 91 ALA A CA 1
ATOM 668 C C . ALA A 1 91 ? -4.922 -7.553 9.412 1.00 91.44 91 ALA A C 1
ATOM 670 O O . ALA A 1 91 ? -4.537 -7.548 10.585 1.00 91.44 91 ALA A O 1
ATOM 671 N N . LEU A 1 92 ? -4.192 -6.967 8.454 1.00 90.88 92 LEU A N 1
ATOM 672 C CA . LEU A 1 92 ? -2.943 -6.248 8.733 1.00 90.88 92 LEU A CA 1
ATOM 673 C C . LEU A 1 92 ? -3.165 -4.976 9.558 1.00 90.88 92 LEU A C 1
ATOM 675 O O . LEU A 1 92 ? -2.363 -4.689 10.457 1.00 90.88 92 LEU A O 1
ATOM 679 N N . ILE A 1 93 ? -4.223 -4.221 9.262 1.00 90.88 93 ILE A N 1
ATOM 680 C CA . ILE A 1 93 ? -4.577 -2.999 9.989 1.00 90.88 93 ILE A CA 1
ATOM 681 C C . ILE A 1 93 ? -5.070 -3.336 11.396 1.00 90.88 93 ILE A C 1
ATOM 683 O O . ILE A 1 93 ? -4.553 -2.771 12.362 1.00 90.88 93 ILE A O 1
ATOM 687 N N . GLU A 1 94 ? -5.962 -4.314 11.547 1.00 89.69 94 GLU A N 1
ATOM 688 C CA . GLU A 1 94 ? -6.428 -4.766 12.862 1.00 89.69 94 GLU A CA 1
ATOM 689 C C . GLU A 1 94 ? -5.261 -5.271 13.722 1.00 89.69 94 GLU A C 1
ATOM 691 O O . GLU A 1 94 ? -5.105 -4.869 14.876 1.00 89.69 94 GLU A O 1
ATOM 696 N N . ARG A 1 95 ? -4.341 -6.058 13.143 1.00 89.69 95 ARG A N 1
ATOM 697 C CA . ARG A 1 95 ? -3.128 -6.508 13.847 1.00 89.69 95 ARG A CA 1
ATOM 698 C C . ARG A 1 95 ? -2.229 -5.345 14.263 1.00 89.69 95 ARG A C 1
ATOM 700 O O . ARG A 1 95 ? -1.511 -5.447 15.259 1.00 89.69 95 ARG A O 1
ATOM 707 N N . LYS A 1 96 ? -2.188 -4.264 13.481 1.00 88.31 96 LYS A N 1
ATOM 708 C CA . LYS A 1 96 ? -1.405 -3.066 13.804 1.00 88.31 96 LYS A CA 1
ATOM 709 C C . LYS A 1 96 ? -2.041 -2.288 14.953 1.00 88.31 96 LYS A C 1
ATOM 711 O O . LYS A 1 96 ? -1.296 -1.848 15.823 1.00 88.31 96 LYS A O 1
ATOM 716 N N . LEU A 1 97 ? -3.367 -2.164 14.960 1.00 86.25 97 LEU A N 1
ATOM 717 C CA . LEU A 1 97 ? -4.143 -1.509 16.015 1.00 86.25 97 LEU A CA 1
ATOM 718 C C . LEU A 1 97 ? -4.100 -2.283 17.338 1.00 86.25 97 LEU A C 1
ATOM 720 O O . LEU A 1 97 ? -3.946 -1.678 18.392 1.00 86.25 97 LEU A O 1
ATOM 724 N N . ALA A 1 98 ? -4.143 -3.617 17.286 1.00 86.31 98 ALA A N 1
ATOM 725 C CA . ALA A 1 98 ? -4.062 -4.472 18.471 1.00 86.31 98 ALA A CA 1
ATOM 726 C C . ALA A 1 98 ? -2.669 -4.485 19.132 1.00 86.31 98 ALA A C 1
ATOM 728 O O . ALA A 1 98 ? -2.524 -4.893 20.283 1.00 86.31 98 ALA A O 1
ATOM 729 N N . ARG A 1 99 ? -1.613 -4.078 18.413 1.00 83.75 99 ARG A N 1
ATOM 730 C CA . ARG A 1 99 ? -0.247 -4.056 18.953 1.00 83.75 99 ARG A CA 1
ATOM 731 C C . ARG A 1 99 ? 0.009 -2.746 19.706 1.00 83.75 99 ARG A C 1
ATOM 733 O O . ARG A 1 99 ? -0.118 -1.683 19.097 1.00 83.75 99 ARG A O 1
ATOM 740 N N . PRO A 1 100 ? 0.488 -2.787 20.966 1.00 72.38 100 PRO A N 1
ATOM 741 C CA . PRO A 1 100 ? 0.877 -1.571 21.670 1.00 72.38 100 PRO A CA 1
ATOM 742 C C . PRO A 1 100 ? 2.002 -0.859 20.905 1.00 72.38 100 PRO A C 1
ATOM 744 O O . PRO A 1 100 ? 2.933 -1.502 20.397 1.00 72.38 100 PRO A O 1
ATOM 747 N N . LYS A 1 101 ? 1.917 0.475 20.798 1.00 68.62 101 LYS A N 1
ATOM 748 C CA . LYS A 1 101 ? 2.979 1.298 20.197 1.00 68.62 101 LYS A CA 1
ATOM 749 C C . LYS A 1 101 ? 4.271 0.999 20.967 1.00 68.62 101 LYS A C 1
ATOM 751 O O . LYS A 1 101 ? 4.323 1.189 22.179 1.00 68.62 101 LYS A O 1
ATOM 756 N N . ARG A 1 102 ? 5.298 0.468 20.288 1.00 65.56 102 ARG A N 1
ATOM 757 C CA . ARG A 1 102 ? 6.595 0.216 20.937 1.00 65.56 102 ARG A CA 1
ATOM 758 C C . ARG A 1 102 ? 7.102 1.542 21.511 1.00 65.56 102 ARG A C 1
ATOM 760 O O . ARG A 1 102 ? 7.070 2.527 20.768 1.00 65.56 102 ARG A O 1
ATOM 767 N N . PRO A 1 103 ? 7.584 1.573 22.766 1.00 60.81 103 PRO A N 1
ATOM 768 C CA . PRO A 1 103 ? 8.210 2.771 23.292 1.00 60.81 103 PRO A CA 1
ATOM 769 C C . PRO A 1 103 ? 9.376 3.134 22.376 1.00 60.81 103 PRO A C 1
ATOM 771 O O . PRO A 1 103 ? 10.183 2.275 21.997 1.00 60.81 103 PRO A O 1
ATOM 774 N N . VAL A 1 104 ? 9.418 4.397 21.961 1.00 61.78 104 VAL A N 1
ATOM 775 C CA . VAL A 1 104 ? 10.563 4.946 21.242 1.00 61.78 104 VAL A CA 1
ATOM 776 C C . VAL A 1 104 ? 11.744 4.823 22.200 1.00 61.78 104 VAL A C 1
ATOM 778 O O . VAL A 1 104 ? 11.747 5.435 23.261 1.00 61.78 104 VAL A O 1
ATOM 781 N N . ARG A 1 105 ? 12.721 3.968 21.878 1.00 58.44 105 ARG A N 1
ATOM 782 C CA . ARG A 1 105 ? 14.006 3.991 22.579 1.00 58.44 105 ARG A CA 1
ATOM 783 C C . ARG A 1 105 ? 14.675 5.303 22.188 1.00 58.44 105 ARG A C 1
ATOM 785 O O . ARG A 1 105 ? 15.133 5.419 21.051 1.00 58.44 105 ARG A O 1
ATOM 792 N N . ASP A 1 106 ? 14.684 6.276 23.094 1.00 55.84 106 ASP A N 1
ATOM 793 C CA . ASP A 1 106 ? 15.431 7.520 22.931 1.00 55.84 106 ASP A CA 1
ATOM 794 C C . ASP A 1 106 ? 16.911 7.189 22.715 1.00 55.84 106 ASP A C 1
ATOM 796 O O . ASP A 1 106 ? 17.644 6.812 23.625 1.00 55.84 106 ASP A O 1
ATOM 800 N N . GLY A 1 107 ? 17.352 7.271 21.462 1.00 58.09 107 GLY A N 1
ATOM 801 C CA . GLY A 1 107 ? 18.710 6.944 21.034 1.00 58.09 107 GLY A CA 1
ATOM 802 C C . GLY A 1 107 ? 19.725 8.044 21.343 1.00 58.09 107 GLY A C 1
ATOM 803 O O . GLY A 1 107 ? 20.524 8.386 20.473 1.00 58.09 107 GLY A O 1
ATOM 804 N N . ARG A 1 108 ? 19.702 8.619 22.551 1.00 53.84 108 ARG A N 1
ATOM 805 C CA . ARG A 1 108 ? 20.707 9.585 23.024 1.00 53.84 108 ARG A CA 1
ATOM 806 C C . ARG A 1 108 ? 21.593 8.975 24.106 1.00 53.84 108 ARG A C 1
ATOM 808 O O . ARG A 1 108 ? 21.594 9.458 25.218 1.00 53.84 108 ARG A O 1
ATOM 815 N N . GLU A 1 109 ? 22.354 7.940 23.770 1.00 53.09 109 GLU A N 1
ATOM 816 C CA . GLU A 1 109 ? 23.566 7.545 24.509 1.00 53.09 109 GLU A CA 1
ATOM 817 C C . GLU A 1 109 ? 24.199 6.353 23.794 1.00 53.09 109 GLU A C 1
ATOM 819 O O . GLU A 1 109 ? 23.853 5.206 24.053 1.00 53.09 109 GLU A O 1
ATOM 824 N N . GLN A 1 110 ? 25.049 6.633 22.801 1.00 58.59 110 GLN A N 1
ATOM 825 C CA . GLN A 1 110 ? 26.097 5.731 22.290 1.00 58.59 110 GLN A CA 1
ATOM 826 C C . GLN A 1 110 ? 26.862 6.423 21.152 1.00 58.59 110 GLN A C 1
ATOM 828 O O . GLN A 1 110 ? 26.847 6.018 19.992 1.00 58.59 110 GLN A O 1
ATOM 833 N N . ARG A 1 111 ? 27.545 7.520 21.487 1.00 49.16 111 ARG A N 1
ATOM 834 C CA . ARG A 1 111 ? 28.686 8.032 20.713 1.00 49.16 111 ARG A CA 1
ATOM 835 C C . ARG A 1 111 ? 29.785 8.486 21.671 1.00 49.16 111 ARG A C 1
ATOM 837 O O . AR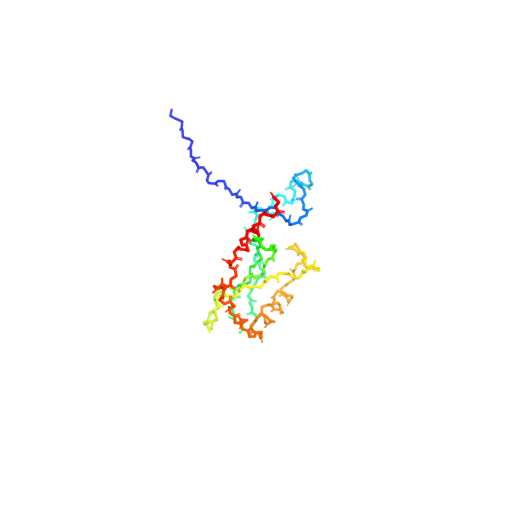G A 1 111 ? 30.187 9.640 21.653 1.00 49.16 111 ARG A O 1
ATOM 844 N N . ALA A 1 112 ? 30.292 7.568 22.488 1.00 60.06 112 ALA A N 1
ATOM 845 C CA . ALA A 1 112 ? 31.665 7.682 22.963 1.00 60.06 112 ALA A CA 1
ATOM 846 C C . ALA A 1 112 ? 32.538 6.938 21.945 1.00 60.06 112 ALA A C 1
ATOM 848 O O . ALA A 1 112 ? 32.482 5.714 21.841 1.00 60.06 112 ALA A O 1
ATOM 849 N N . ARG A 1 113 ? 33.284 7.683 21.122 1.00 63.19 113 ARG A N 1
ATOM 850 C CA . ARG A 1 113 ? 34.387 7.105 20.344 1.00 63.19 113 ARG A CA 1
ATOM 851 C C . ARG A 1 113 ? 35.438 6.649 21.368 1.00 63.19 113 ARG A C 1
ATOM 853 O O . ARG A 1 113 ? 35.838 7.497 22.165 1.00 63.19 113 ARG A O 1
ATOM 860 N N . PRO A 1 114 ? 35.889 5.385 21.399 1.00 63.03 114 PRO A N 1
ATOM 861 C CA . PRO A 1 114 ? 37.046 5.043 22.214 1.00 63.03 114 PRO A CA 1
ATOM 862 C C . PRO A 1 114 ? 38.255 5.813 21.664 1.00 63.03 114 PRO A C 1
ATOM 864 O O . PRO A 1 114 ? 38.531 5.770 20.464 1.00 63.03 114 PRO A O 1
ATOM 867 N N . THR A 1 115 ? 38.929 6.582 22.518 1.00 69.00 115 THR A N 1
ATOM 868 C CA . THR A 1 115 ? 40.192 7.247 22.182 1.00 69.00 115 THR A CA 1
ATOM 869 C C . THR A 1 115 ? 41.280 6.195 21.926 1.00 69.00 115 THR A C 1
ATOM 871 O O . THR A 1 115 ? 41.263 5.129 22.551 1.00 69.00 115 THR A O 1
ATOM 874 N N . PRO A 1 116 ? 42.226 6.436 21.000 1.00 69.44 116 PRO A N 1
ATOM 875 C CA . PRO A 1 116 ? 43.335 5.514 20.786 1.00 69.44 116 PRO A CA 1
ATOM 876 C C . PRO A 1 116 ? 44.260 5.495 22.016 1.00 69.44 116 PRO A C 1
ATOM 878 O O . PRO A 1 116 ? 44.549 6.536 22.606 1.00 69.44 116 PRO A O 1
ATOM 881 N N . LYS A 1 117 ? 44.705 4.294 22.414 1.00 71.50 117 LYS A N 1
ATOM 882 C CA . LYS A 1 117 ? 45.665 4.070 23.511 1.00 71.50 117 LYS A CA 1
ATOM 883 C C . LYS A 1 117 ? 47.021 4.722 23.182 1.00 71.50 117 LYS A C 1
ATOM 885 O O . LYS A 1 117 ? 47.396 4.726 22.009 1.00 71.50 117 LYS A O 1
ATOM 890 N N . PRO A 1 118 ? 47.780 5.219 24.177 1.00 65.88 118 PRO A N 1
ATOM 891 C CA . PRO A 1 118 ? 49.098 5.790 23.926 1.00 65.88 118 PRO A CA 1
ATOM 892 C C . PRO A 1 118 ? 50.084 4.710 23.461 1.00 65.88 118 PRO A C 1
ATOM 894 O O . PRO A 1 118 ? 50.137 3.611 24.020 1.00 65.88 118 PRO A O 1
ATOM 897 N N . SER A 1 119 ? 50.859 5.043 22.430 1.00 64.12 119 SER A N 1
ATOM 898 C CA . SER A 1 119 ? 52.012 4.280 21.956 1.00 64.12 119 SER A CA 1
ATOM 899 C C . SER A 1 119 ? 53.054 4.158 23.064 1.00 64.12 119 SER A C 1
ATOM 901 O O . SER A 1 119 ? 53.432 5.156 23.675 1.00 64.12 119 SER A O 1
ATOM 903 N N . ARG A 1 120 ? 53.534 2.939 23.305 1.00 56.44 120 ARG A N 1
ATOM 904 C CA . ARG A 1 120 ? 54.645 2.661 24.211 1.00 56.44 120 ARG A CA 1
ATOM 905 C C . ARG A 1 120 ? 55.783 2.038 23.408 1.00 56.44 120 ARG A C 1
ATOM 907 O O . ARG A 1 120 ? 55.704 0.853 23.099 1.00 56.44 120 ARG A O 1
ATOM 914 N N . SER A 1 121 ? 56.793 2.851 23.113 1.00 51.91 121 SER A N 1
ATOM 915 C CA . SER A 1 121 ? 58.206 2.499 22.894 1.00 51.91 121 SER A CA 1
ATOM 916 C C . SER A 1 121 ? 58.962 3.774 22.560 1.00 51.91 121 SER A C 1
ATOM 918 O O . SER A 1 121 ? 58.571 4.394 21.544 1.00 51.91 121 SER A O 1
#

Sequence (121 aa):
ADLRERVPRKRKPLPPGVGADEVDLAMAARLLSLPARLGAHPRLGGELHLGLGRFGAYVRLDGGADGAEAVTASLSRNLSLFNVTLDEAVALIERKLARPKRPVRDGREQRARPTPKPSRS

InterPro domains:
  IPR025589 Topoisomerase C-terminal repeat [PF13368] (41-101)

Secondary structure (DSSP, 8-state):
------PPPP--PPPTT--GGG--HHHHHHHHTPSEEEEE-TTT-PEEEEEEETTEEEEEEPPPTT-PPPEEEEPPTT--TTT--HHHHHHHHHHHHHSPPPP-----S---PPPPPPP--

Foldseek 3Di:
DDPPPVPPDQDADDAPPQDPVNDDPVNVVVRSPPQDWQAAQPPQQFTWTWHADPVGIKIWTDHHPNRRHIDIFHDDPVDDSVRDHPVNSNVRRVVRVPDPDPPPPPPPDDPPDPDDDDDDD

Radius of gyration: 21.81 Å; chains: 1; bounding box: 74×44×53 Å